Protein AF-A0A544ZQ26-F1 (afdb_monomer_lite)

Secondary structure (DSSP, 8-state):
---PPPPHHHHHHHHTS---TTS-EEEP--EEE-TTSPBPPTTS-GGGSPEETTEE--EEE--SS--EEESS-SSTT---------PPPHHHHHHHHTTSPPP-

Foldseek 3Di:
DDDDDDDVVLVQQAAPHPPDQPPDKDKDAFFWAALARHGDDPPDDLVPQDDDVNDRDIDTAGDPDIDIDGRHDPDNPDGDDDDPPDDDDPVVVVVSCVRGDDHD

Sequence (104 aa):
MPLTIPHPSWVAAATDGPLEPEAGPIVARFDLRDTTGESIRTAGRPADIPLLDGHRVVVLDSPSFRRTWNIGRTYPTMRPSVTLDRVLPEEEARMWSSRVTPAP

Structure (mmCIF, N/CA/C/O backbone):
data_AF-A0A544ZQ26-F1
#
_entry.id   AF-A0A544ZQ26-F1
#
loop_
_atom_site.group_PDB
_atom_site.id
_atom_site.type_symbol
_atom_site.label_atom_id
_atom_site.label_alt_id
_atom_site.label_comp_id
_atom_site.label_asym_id
_atom_site.label_entity_id
_atom_site.label_seq_id
_atom_site.pdbx_PDB_ins_code
_atom_site.Cartn_x
_atom_site.Cartn_y
_atom_site.Cartn_z
_atom_site.occupancy
_atom_site.B_iso_or_equiv
_atom_site.auth_seq_id
_atom_site.auth_comp_id
_atom_site.auth_asym_id
_atom_site.auth_atom_id
_atom_site.pdbx_PDB_model_num
ATOM 1 N N . MET A 1 1 ? 6.913 17.120 0.009 1.00 52.19 1 MET A N 1
ATOM 2 C CA . MET A 1 1 ? 7.190 17.322 -1.434 1.00 52.19 1 MET A CA 1
ATOM 3 C C . MET A 1 1 ? 5.877 17.236 -2.197 1.00 52.19 1 MET A C 1
ATOM 5 O O . MET A 1 1 ? 5.055 16.423 -1.788 1.00 52.19 1 MET A O 1
ATOM 9 N N . PRO A 1 2 ? 5.643 18.051 -3.240 1.00 59.31 2 PRO A N 1
ATOM 10 C CA . PRO A 1 2 ? 4.423 17.945 -4.037 1.00 59.31 2 PRO A CA 1
ATOM 11 C C . PRO A 1 2 ? 4.304 16.551 -4.674 1.00 59.31 2 PRO A C 1
ATOM 13 O O . PRO A 1 2 ? 5.307 15.938 -5.045 1.00 59.31 2 PRO A O 1
ATOM 16 N N . LEU A 1 3 ? 3.075 16.038 -4.774 1.00 63.34 3 LEU A N 1
ATOM 17 C CA . LEU A 1 3 ? 2.786 14.752 -5.408 1.00 63.34 3 LEU A CA 1
ATOM 18 C C . LEU A 1 3 ? 3.003 14.866 -6.925 1.00 63.34 3 LEU A C 1
ATOM 20 O O . LEU A 1 3 ? 2.114 15.274 -7.661 1.00 63.34 3 LEU A O 1
ATOM 24 N N . THR A 1 4 ? 4.184 14.486 -7.410 1.00 73.44 4 THR A N 1
ATOM 25 C CA . THR A 1 4 ? 4.443 14.380 -8.856 1.00 73.44 4 THR A CA 1
ATOM 26 C C . THR A 1 4 ? 3.762 13.131 -9.405 1.00 73.44 4 THR A C 1
ATOM 28 O O . THR A 1 4 ? 3.987 12.049 -8.874 1.00 73.44 4 THR A O 1
ATOM 31 N N . ILE A 1 5 ? 2.955 13.207 -10.453 1.00 80.56 5 ILE A N 1
ATOM 32 C CA . ILE A 1 5 ? 2.361 11.996 -11.045 1.00 80.56 5 ILE A CA 1
ATOM 33 C C . ILE A 1 5 ? 3.496 11.105 -11.599 1.00 80.56 5 ILE A C 1
ATOM 35 O O . ILE A 1 5 ? 4.398 11.636 -12.252 1.00 80.56 5 ILE A O 1
ATOM 39 N N . PRO A 1 6 ? 3.536 9.789 -11.299 1.00 79.88 6 PRO A N 1
ATOM 40 C CA . PRO A 1 6 ? 4.549 8.903 -11.869 1.00 79.88 6 PRO A CA 1
ATOM 41 C C . PRO A 1 6 ? 4.427 8.862 -13.395 1.00 79.88 6 PRO A C 1
ATOM 43 O O . PRO A 1 6 ? 3.324 8.899 -13.939 1.00 79.88 6 PRO A O 1
ATOM 46 N N . HIS A 1 7 ? 5.563 8.774 -14.088 1.00 85.56 7 HIS A N 1
ATOM 47 C CA . HIS A 1 7 ? 5.559 8.694 -15.545 1.00 85.56 7 HIS A CA 1
ATOM 48 C C . HIS A 1 7 ? 4.835 7.409 -16.002 1.00 85.56 7 HIS A C 1
ATOM 50 O O . HIS A 1 7 ? 5.101 6.346 -15.433 1.00 85.56 7 HIS A O 1
ATOM 56 N N . PRO A 1 8 ? 3.955 7.449 -17.022 1.00 88.06 8 PRO A N 1
ATOM 57 C CA . PRO A 1 8 ? 3.188 6.274 -17.452 1.00 88.06 8 PRO A CA 1
ATOM 58 C C . PRO A 1 8 ? 4.044 5.046 -17.797 1.00 88.06 8 PRO A C 1
ATOM 60 O O . PRO A 1 8 ? 3.637 3.919 -17.517 1.00 88.06 8 PRO A O 1
ATOM 63 N N . SER A 1 9 ? 5.256 5.244 -18.334 1.00 88.12 9 SER A N 1
ATOM 64 C CA . SER A 1 9 ? 6.171 4.130 -18.638 1.00 88.12 9 SER A CA 1
ATOM 65 C C . SER A 1 9 ? 6.615 3.354 -17.394 1.00 88.12 9 SER A C 1
ATOM 67 O O . SER A 1 9 ? 6.871 2.159 -17.483 1.00 88.12 9 SER A O 1
ATOM 69 N N . TRP A 1 10 ? 6.649 3.987 -16.216 1.00 88.00 10 TRP A N 1
ATOM 70 C CA . TRP A 1 10 ? 7.009 3.312 -14.967 1.00 88.00 10 TRP A CA 1
ATOM 71 C C . TRP A 1 10 ? 5.926 2.325 -14.539 1.00 88.00 10 TRP A C 1
ATOM 73 O O . TRP A 1 10 ? 6.234 1.233 -14.065 1.00 88.00 10 TRP A O 1
ATOM 83 N N . VAL A 1 11 ? 4.658 2.704 -14.737 1.00 87.12 11 VAL A N 1
ATOM 84 C CA . VAL A 1 11 ? 3.509 1.827 -14.487 1.00 87.12 11 VAL A CA 1
ATOM 85 C C . VAL A 1 11 ? 3.545 0.657 -15.465 1.00 87.12 11 VAL A C 1
ATOM 87 O O . VAL A 1 11 ? 3.500 -0.487 -15.026 1.00 87.12 11 VAL A O 1
ATOM 90 N N . ALA A 1 12 ? 3.729 0.935 -16.760 1.00 89.56 12 ALA A N 1
ATOM 91 C CA . ALA A 1 12 ? 3.823 -0.101 -17.785 1.00 89.56 12 ALA A CA 1
ATOM 92 C C . ALA A 1 12 ? 4.958 -1.101 -17.499 1.00 89.56 12 ALA A C 1
ATOM 94 O O . ALA A 1 12 ? 4.736 -2.308 -17.536 1.00 89.56 12 ALA A O 1
ATOM 95 N N . ALA A 1 13 ? 6.158 -0.630 -17.145 1.00 89.81 13 ALA A N 1
ATOM 96 C CA . ALA A 1 13 ? 7.284 -1.502 -16.809 1.00 89.81 13 ALA A CA 1
ATOM 97 C C . ALA A 1 13 ? 6.999 -2.398 -15.589 1.00 89.81 13 ALA A C 1
ATOM 99 O O . ALA A 1 13 ? 7.440 -3.554 -15.535 1.00 89.81 13 ALA A O 1
ATOM 100 N N . ALA A 1 14 ? 6.263 -1.875 -14.601 1.00 87.25 14 ALA A N 1
ATOM 101 C CA . ALA A 1 14 ? 5.873 -2.613 -13.404 1.00 87.25 14 ALA A CA 1
ATOM 102 C C . ALA A 1 14 ? 4.776 -3.661 -13.672 1.00 87.25 14 ALA A C 1
ATOM 104 O O . ALA A 1 14 ? 4.728 -4.656 -12.953 1.00 87.25 14 ALA A O 1
ATOM 105 N N . THR A 1 15 ? 3.934 -3.479 -14.696 1.00 88.44 15 THR A N 1
ATOM 106 C CA . THR A 1 15 ? 2.843 -4.402 -15.043 1.00 88.44 15 THR A CA 1
ATOM 107 C C . THR A 1 15 ? 3.255 -5.403 -16.125 1.00 88.44 15 THR A C 1
ATOM 109 O O . THR A 1 15 ? 3.629 -6.538 -15.830 1.00 88.44 15 THR A O 1
ATOM 112 N N . ASP A 1 16 ? 3.187 -5.001 -17.388 1.00 88.31 16 ASP A N 1
ATOM 113 C CA . ASP A 1 16 ? 3.221 -5.874 -18.563 1.00 88.31 16 ASP A CA 1
ATOM 114 C C . ASP A 1 16 ? 3.985 -5.297 -19.761 1.00 88.31 16 ASP A C 1
ATOM 116 O O . ASP A 1 16 ? 4.247 -6.018 -20.724 1.00 88.31 16 ASP A O 1
ATOM 120 N N . GLY A 1 17 ? 4.405 -4.039 -19.676 1.00 87.88 17 GLY A N 1
ATOM 121 C CA . GLY A 1 17 ? 5.262 -3.378 -20.646 1.00 87.88 17 GLY A CA 1
ATOM 122 C C . GLY A 1 17 ? 6.730 -3.828 -20.584 1.00 87.88 17 GLY A C 1
ATOM 123 O O . GLY A 1 17 ? 7.104 -4.693 -19.772 1.00 87.88 17 GLY A O 1
ATOM 124 N N . PRO A 1 18 ? 7.577 -3.255 -21.459 1.00 87.88 18 PRO A N 1
ATOM 125 C CA . PRO A 1 18 ? 9.017 -3.491 -21.445 1.00 87.88 18 PRO A CA 1
ATOM 126 C C . PRO A 1 18 ? 9.650 -3.000 -20.135 1.00 87.88 18 PRO A C 1
ATOM 128 O O . PRO A 1 18 ? 9.145 -2.085 -19.489 1.00 87.88 18 PRO A O 1
ATOM 131 N N . LEU A 1 19 ? 10.755 -3.631 -19.730 1.00 84.06 19 LEU A N 1
ATOM 132 C CA . LEU A 1 19 ? 11.549 -3.158 -18.595 1.00 84.06 19 LEU A CA 1
ATOM 133 C C . LEU A 1 19 ? 12.291 -1.871 -18.978 1.00 84.06 19 LEU A C 1
ATOM 135 O O . LEU A 1 19 ? 12.747 -1.734 -20.109 1.00 84.06 19 LEU A O 1
ATOM 139 N N . GLU A 1 20 ? 12.464 -0.977 -18.007 1.00 82.81 20 GLU A N 1
ATOM 140 C CA . GLU A 1 20 ? 13.078 0.347 -18.182 1.00 82.81 20 GLU A CA 1
ATOM 141 C C . GLU A 1 20 ? 14.318 0.481 -17.273 1.00 82.81 20 GLU A C 1
ATOM 143 O O . GLU A 1 20 ? 14.291 1.220 -16.285 1.00 82.81 20 GLU A O 1
ATOM 148 N N . PRO A 1 21 ? 15.409 -0.268 -17.532 1.00 73.50 21 PRO A N 1
ATOM 149 C CA . PRO A 1 21 ? 16.573 -0.299 -16.642 1.00 73.50 21 PRO A CA 1
ATOM 150 C C . PRO A 1 21 ? 17.310 1.048 -16.562 1.00 73.50 21 PRO A C 1
ATOM 152 O O . PRO A 1 21 ? 17.959 1.328 -15.556 1.00 73.50 21 PRO A O 1
ATOM 155 N N . GLU A 1 22 ? 17.191 1.894 -17.589 1.00 79.38 22 GLU A N 1
ATOM 156 C CA . GLU A 1 22 ? 17.853 3.204 -17.657 1.00 79.38 22 GLU A CA 1
ATOM 157 C C . GLU A 1 22 ? 17.022 4.349 -17.058 1.00 79.38 22 GLU A C 1
ATOM 159 O O . GLU A 1 22 ? 17.544 5.438 -16.831 1.00 79.38 22 GLU A O 1
ATOM 164 N N . ALA A 1 23 ? 15.746 4.116 -16.730 1.00 77.62 23 ALA A N 1
ATOM 165 C CA . ALA A 1 23 ? 14.850 5.154 -16.214 1.00 77.62 23 ALA A CA 1
ATOM 166 C C . ALA A 1 23 ? 15.142 5.568 -14.752 1.00 77.62 23 ALA A C 1
ATOM 168 O O . ALA A 1 23 ? 14.469 6.443 -14.201 1.00 77.62 23 ALA A O 1
ATOM 169 N N . GLY A 1 24 ? 16.167 4.973 -14.134 1.00 78.75 24 GLY A N 1
ATOM 170 C CA . GLY A 1 24 ? 16.616 5.285 -12.782 1.00 78.75 24 GLY A CA 1
ATOM 171 C C . GLY A 1 24 ? 15.727 4.691 -11.682 1.00 78.75 24 GLY A C 1
ATOM 172 O O . GLY A 1 24 ? 14.793 3.932 -11.946 1.00 78.75 24 GLY A O 1
ATOM 173 N N . PRO A 1 25 ? 16.031 4.979 -10.407 1.00 86.38 25 PRO A N 1
ATOM 174 C CA . PRO A 1 25 ? 15.266 4.432 -9.299 1.00 86.38 25 PRO A CA 1
ATOM 175 C C . PRO A 1 25 ? 13.965 5.208 -9.064 1.00 86.38 25 PRO A C 1
ATOM 177 O O . PRO A 1 25 ? 13.959 6.442 -9.050 1.00 86.38 25 PRO A O 1
ATOM 180 N N . ILE A 1 26 ? 12.885 4.496 -8.740 1.00 86.88 26 ILE A N 1
ATOM 181 C CA . ILE A 1 26 ? 11.719 5.126 -8.119 1.00 86.88 26 ILE A CA 1
ATOM 182 C C . ILE A 1 26 ? 11.924 5.295 -6.622 1.00 86.88 26 ILE A C 1
ATOM 184 O O . ILE A 1 26 ? 12.605 4.501 -5.977 1.00 86.88 26 ILE A O 1
ATOM 188 N N . VAL A 1 27 ? 11.318 6.346 -6.073 1.00 87.31 27 VAL A N 1
ATOM 189 C CA . VAL A 1 27 ? 11.361 6.679 -4.646 1.00 87.31 27 VAL A CA 1
ATOM 190 C C . VAL A 1 27 ? 10.033 6.296 -4.001 1.00 87.31 27 VAL A C 1
ATOM 192 O O . VAL A 1 27 ? 8.966 6.662 -4.502 1.00 87.31 27 VAL A O 1
ATOM 195 N N . ALA A 1 28 ? 10.099 5.598 -2.869 1.00 87.62 28 ALA A N 1
ATOM 196 C CA . ALA A 1 28 ? 8.933 5.294 -2.050 1.00 87.62 28 ALA A CA 1
ATOM 197 C C . ALA A 1 28 ? 8.293 6.579 -1.537 1.00 87.62 28 ALA A C 1
ATOM 199 O O . ALA A 1 28 ? 8.981 7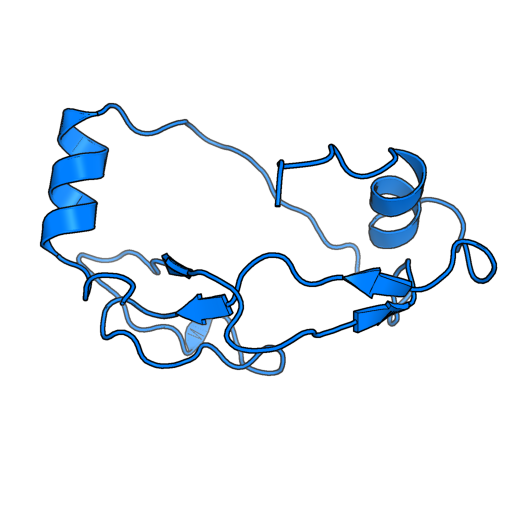.460 -1.021 1.00 87.62 28 ALA A O 1
ATOM 200 N N . ARG A 1 29 ? 6.970 6.663 -1.645 1.00 88.00 29 ARG A N 1
ATOM 201 C CA . ARG A 1 29 ? 6.221 7.846 -1.204 1.00 88.00 29 ARG A CA 1
ATOM 202 C C . ARG A 1 29 ? 5.504 7.662 0.112 1.00 88.00 29 ARG A C 1
ATOM 204 O O . ARG A 1 29 ? 5.169 8.661 0.729 1.00 88.00 29 ARG A O 1
ATOM 211 N N . PHE A 1 30 ? 5.287 6.412 0.500 1.00 90.00 30 PHE A N 1
ATOM 212 C CA . PHE A 1 30 ? 4.549 6.066 1.697 1.00 90.00 30 PHE A CA 1
ATOM 213 C C . PHE A 1 30 ? 5.271 4.965 2.465 1.00 90.00 30 PHE A C 1
ATOM 215 O O . PHE A 1 30 ? 5.859 4.050 1.867 1.00 90.00 30 PHE A O 1
ATOM 222 N N . ASP A 1 31 ? 5.203 5.063 3.785 1.00 91.19 31 ASP A N 1
ATOM 223 C CA . ASP A 1 31 ? 5.296 3.912 4.672 1.00 91.19 31 ASP A CA 1
ATOM 224 C C . ASP A 1 31 ? 3.928 3.222 4.689 1.00 91.19 31 ASP A C 1
ATOM 226 O O . ASP A 1 31 ? 2.888 3.878 4.655 1.00 91.19 31 ASP A O 1
ATOM 230 N N . LEU A 1 32 ? 3.928 1.890 4.691 1.00 92.44 32 LEU A N 1
ATOM 231 C CA . LEU A 1 32 ? 2.704 1.105 4.807 1.00 92.44 32 LEU A CA 1
ATOM 232 C C . LEU A 1 32 ? 2.591 0.638 6.252 1.00 92.44 32 LEU A C 1
ATOM 234 O O . LEU A 1 32 ? 3.485 -0.057 6.739 1.00 92.44 32 LEU A O 1
ATOM 238 N N . ARG A 1 33 ? 1.510 1.020 6.927 1.00 92.88 33 ARG A N 1
ATOM 239 C CA . ARG A 1 33 ? 1.233 0.627 8.311 1.00 92.88 33 ARG A CA 1
ATOM 240 C C . ARG A 1 33 ? -0.092 -0.102 8.418 1.00 92.88 33 ARG A C 1
ATOM 242 O O . ARG A 1 33 ? -0.989 0.115 7.602 1.00 92.88 33 ARG A O 1
ATOM 249 N N . ASP A 1 34 ? -0.204 -0.972 9.409 1.00 93.69 34 ASP A N 1
ATOM 250 C CA . ASP A 1 34 ? -1.495 -1.537 9.781 1.00 93.69 34 ASP A CA 1
ATOM 251 C C . ASP A 1 34 ? -2.291 -0.563 10.665 1.00 93.69 34 ASP A C 1
ATOM 253 O O . ASP A 1 34 ? -1.862 0.558 10.952 1.00 93.69 34 ASP A O 1
ATOM 257 N N . THR A 1 35 ? -3.475 -0.985 11.103 1.00 93.81 35 THR A N 1
ATOM 258 C CA . THR A 1 35 ? -4.382 -0.155 11.907 1.00 93.81 35 THR A CA 1
ATOM 259 C C . THR A 1 35 ? -3.843 0.176 13.296 1.00 93.81 35 THR A C 1
ATOM 261 O O . THR A 1 35 ? -4.363 1.085 13.935 1.00 93.81 35 THR A O 1
ATOM 264 N N . THR A 1 36 ? -2.820 -0.540 13.767 1.00 91.62 36 THR A N 1
ATOM 265 C CA . THR A 1 36 ? -2.157 -0.294 15.054 1.00 91.62 36 THR A CA 1
ATOM 266 C C . THR A 1 36 ? -0.972 0.666 14.925 1.00 91.62 36 THR A C 1
ATOM 268 O O . THR A 1 36 ? -0.504 1.193 15.933 1.00 91.62 36 THR A O 1
ATOM 271 N N . GLY A 1 37 ? -0.533 0.967 13.697 1.00 90.88 37 GLY A N 1
ATOM 272 C CA . GLY A 1 37 ? 0.640 1.796 13.411 1.00 90.88 37 GLY A CA 1
ATOM 273 C C . GLY A 1 37 ? 1.931 0.991 13.221 1.00 90.88 37 GLY A C 1
ATOM 274 O O . GLY A 1 37 ? 2.978 1.570 12.906 1.00 90.88 37 GLY A O 1
ATOM 275 N N . GLU A 1 38 ? 1.868 -0.333 13.359 1.00 91.75 38 GLU A N 1
ATOM 276 C CA . GLU A 1 38 ? 2.977 -1.245 13.081 1.00 91.75 38 GLU A CA 1
ATOM 277 C C . GLU A 1 38 ? 3.312 -1.264 11.584 1.00 91.75 38 GLU A C 1
ATOM 279 O O . GLU A 1 38 ? 2.454 -1.080 10.716 1.00 91.75 38 GLU A O 1
ATOM 284 N N . SER A 1 39 ? 4.593 -1.464 11.266 1.00 91.31 39 SER A N 1
ATOM 285 C CA . SER A 1 39 ? 5.079 -1.431 9.884 1.00 91.31 39 SER A CA 1
ATOM 286 C C . SER A 1 39 ? 4.714 -2.715 9.140 1.00 91.31 39 SER A C 1
ATOM 288 O O . SER A 1 39 ? 5.104 -3.818 9.534 1.00 91.31 39 SER A O 1
ATOM 290 N N . ILE A 1 40 ? 4.022 -2.579 8.008 1.00 92.50 40 ILE A N 1
ATOM 291 C CA . ILE A 1 40 ? 3.742 -3.704 7.118 1.00 92.50 40 ILE A CA 1
ATOM 292 C C . ILE A 1 40 ? 5.013 -4.018 6.331 1.00 92.50 40 ILE A C 1
ATOM 294 O O . ILE A 1 40 ? 5.493 -3.230 5.513 1.00 92.50 40 ILE A O 1
ATOM 298 N N . ARG A 1 41 ? 5.559 -5.217 6.546 1.00 85.81 41 ARG A N 1
ATOM 299 C CA . ARG A 1 41 ? 6.766 -5.669 5.845 1.00 85.81 41 ARG A CA 1
ATOM 300 C C . ARG A 1 41 ? 6.488 -5.855 4.352 1.00 85.81 41 ARG A C 1
ATOM 302 O O . ARG A 1 41 ? 5.627 -6.644 3.979 1.00 85.81 41 ARG A O 1
ATOM 309 N N . THR A 1 42 ? 7.306 -5.243 3.495 1.00 76.94 42 THR A N 1
ATOM 310 C CA . THR A 1 42 ? 7.211 -5.369 2.025 1.00 76.94 42 THR A CA 1
ATOM 311 C C . THR A 1 42 ? 7.348 -6.812 1.523 1.00 76.94 42 THR A C 1
ATOM 313 O O . THR A 1 42 ? 6.795 -7.157 0.487 1.00 76.94 42 THR A O 1
ATOM 316 N N . ALA A 1 43 ? 8.075 -7.663 2.257 1.00 76.88 43 ALA A N 1
ATOM 317 C CA . ALA A 1 43 ? 8.226 -9.093 1.964 1.00 76.88 43 ALA A CA 1
ATOM 318 C C . ALA A 1 43 ? 7.241 -9.992 2.749 1.00 76.88 43 ALA A C 1
ATOM 320 O O . ALA A 1 43 ? 7.412 -11.210 2.782 1.00 76.88 43 ALA A O 1
ATOM 321 N N . GLY A 1 44 ? 6.258 -9.405 3.437 1.00 82.00 44 GLY A N 1
ATOM 322 C CA . GLY A 1 44 ? 5.218 -10.128 4.171 1.00 82.00 44 GLY A CA 1
ATOM 323 C C . GLY A 1 44 ? 4.103 -10.650 3.264 1.00 82.00 44 GLY A C 1
ATOM 324 O O . GLY A 1 44 ? 4.059 -10.351 2.069 1.00 82.00 44 GLY A O 1
ATOM 325 N N . ARG A 1 45 ? 3.177 -11.435 3.826 1.00 88.56 45 ARG A N 1
ATOM 326 C CA . ARG A 1 45 ? 1.975 -11.873 3.104 1.00 88.56 45 ARG A CA 1
ATOM 327 C C . ARG A 1 45 ? 0.834 -10.904 3.409 1.00 88.56 45 ARG A C 1
ATOM 329 O O . ARG A 1 45 ? 0.648 -10.563 4.573 1.00 88.56 45 ARG A O 1
ATOM 336 N N . PR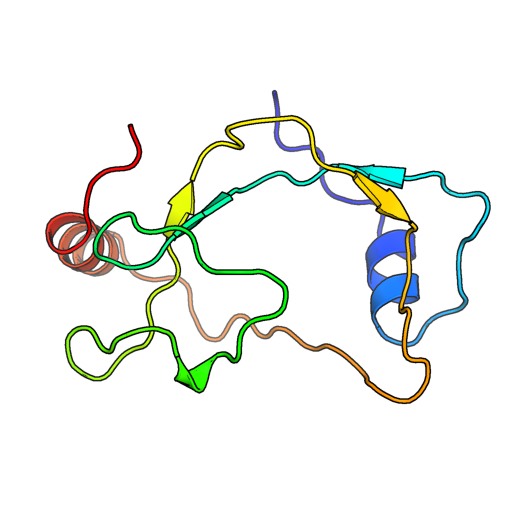O A 1 46 ? -0.011 -10.533 2.429 1.00 88.44 46 PRO A N 1
ATOM 337 C CA . PRO A 1 46 ? -1.206 -9.733 2.710 1.00 88.44 46 PRO A CA 1
ATOM 338 C C . PRO A 1 46 ? -2.100 -10.356 3.790 1.00 88.44 46 PRO A C 1
ATOM 340 O O . PRO A 1 46 ? -2.714 -9.642 4.574 1.00 88.44 46 PRO A O 1
ATOM 343 N N . ALA A 1 47 ? -2.130 -11.691 3.872 1.00 92.88 47 ALA A N 1
ATOM 344 C CA . ALA A 1 47 ? -2.874 -12.427 4.890 1.00 92.88 47 ALA A CA 1
ATOM 345 C C . ALA A 1 47 ? -2.443 -12.103 6.333 1.00 92.88 47 ALA A C 1
ATOM 347 O O . ALA A 1 47 ? -3.279 -12.231 7.226 1.00 92.88 47 ALA A O 1
ATOM 348 N N . ASP A 1 48 ? -1.199 -11.655 6.530 1.00 92.75 48 ASP A N 1
ATOM 349 C CA . ASP A 1 48 ? -0.615 -11.336 7.836 1.00 92.75 48 ASP A CA 1
ATOM 350 C C . ASP A 1 48 ? -1.100 -9.980 8.379 1.00 92.75 48 ASP A C 1
ATOM 352 O O . ASP A 1 48 ? -0.942 -9.712 9.565 1.00 92.75 48 ASP A O 1
ATOM 356 N N . ILE A 1 49 ? -1.701 -9.126 7.536 1.00 93.94 49 ILE A N 1
ATOM 357 C CA . ILE A 1 49 ? -2.300 -7.859 7.975 1.00 93.94 49 ILE A CA 1
ATOM 358 C C . ILE A 1 49 ? -3.550 -8.184 8.813 1.00 93.94 49 ILE A C 1
ATOM 360 O O . ILE A 1 49 ? -4.445 -8.872 8.294 1.00 93.94 49 ILE A O 1
ATOM 364 N N . PRO A 1 50 ? -3.639 -7.707 10.071 1.00 93.44 50 PRO A N 1
ATOM 365 C CA . PRO A 1 50 ? -4.800 -7.933 10.922 1.00 93.44 50 PRO A CA 1
ATOM 366 C C . PRO A 1 50 ? -6.097 -7.398 10.309 1.00 93.44 50 PRO A C 1
ATOM 368 O O . PRO A 1 50 ? -6.103 -6.437 9.538 1.00 93.44 50 PRO A O 1
ATOM 371 N N . LEU A 1 51 ? -7.212 -8.034 10.667 1.00 95.44 51 LEU A N 1
ATOM 372 C CA . LEU A 1 51 ? -8.535 -7.565 10.274 1.00 95.44 51 LEU A CA 1
ATOM 373 C C . LEU A 1 51 ? -9.025 -6.489 11.246 1.00 95.44 51 LEU A C 1
ATOM 375 O O . LEU A 1 51 ? -9.027 -6.705 12.455 1.00 95.44 51 LEU A O 1
ATOM 379 N N . LEU A 1 52 ? -9.527 -5.388 10.697 1.00 94.56 52 LEU A N 1
ATOM 380 C CA . LEU A 1 52 ? -10.359 -4.406 11.381 1.00 94.56 52 LEU A CA 1
ATOM 381 C C . LEU A 1 52 ? -11.759 -4.490 10.776 1.00 94.56 52 LEU A C 1
ATOM 383 O O . LEU A 1 52 ? -11.932 -4.262 9.579 1.00 94.56 52 LEU A O 1
ATOM 387 N N . ASP A 1 53 ? -12.745 -4.883 11.581 1.00 92.56 53 ASP A N 1
ATOM 388 C CA . ASP A 1 53 ? -14.141 -5.042 11.149 1.00 92.56 53 ASP A CA 1
ATOM 389 C C . ASP A 1 53 ? -14.286 -5.871 9.858 1.00 92.56 53 ASP A C 1
ATOM 391 O O . ASP A 1 53 ? -14.996 -5.511 8.919 1.00 92.56 53 ASP A O 1
ATOM 395 N N . GLY A 1 54 ? -13.543 -6.980 9.782 1.00 95.12 54 GLY A N 1
ATOM 396 C CA . GLY A 1 54 ? -13.548 -7.890 8.633 1.00 95.12 54 GLY A CA 1
ATOM 397 C C . GLY A 1 54 ? -12.728 -7.428 7.422 1.00 95.12 54 GLY A C 1
ATOM 398 O O . GLY A 1 54 ? -12.679 -8.150 6.428 1.00 95.12 54 GLY A O 1
ATOM 399 N N . HIS A 1 55 ? -12.040 -6.286 7.501 1.00 94.44 55 HIS A N 1
ATOM 400 C CA . HIS A 1 55 ? -11.252 -5.719 6.404 1.00 94.44 55 HIS A CA 1
ATOM 401 C C . HIS A 1 55 ? -9.761 -5.656 6.744 1.00 94.44 55 HIS A C 1
ATOM 403 O O . HIS A 1 55 ? -9.381 -5.378 7.878 1.00 94.44 55 HIS A O 1
ATOM 409 N N . ARG A 1 56 ? -8.895 -5.875 5.747 1.00 95.00 56 ARG A N 1
ATOM 410 C CA . ARG A 1 56 ? -7.462 -5.562 5.860 1.00 95.00 56 ARG A CA 1
ATOM 411 C C . ARG A 1 56 ? -7.259 -4.121 5.435 1.00 95.00 56 ARG A C 1
ATOM 413 O O . ARG A 1 56 ? -7.476 -3.794 4.271 1.00 95.00 56 ARG A O 1
ATOM 420 N N . VAL A 1 57 ? -6.859 -3.281 6.376 1.00 94.25 57 VAL A N 1
ATOM 421 C CA . VAL A 1 57 ? -6.683 -1.847 6.147 1.00 94.25 57 VAL A CA 1
ATOM 422 C C . VAL A 1 57 ? -5.194 -1.534 6.105 1.00 94.25 57 VAL A C 1
ATOM 424 O O . VAL A 1 57 ? -4.444 -1.924 6.997 1.00 94.25 57 VAL A O 1
ATOM 427 N N . VAL A 1 58 ? -4.776 -0.833 5.051 1.00 93.69 58 VAL A N 1
ATOM 428 C CA . VAL A 1 58 ? -3.410 -0.329 4.885 1.00 93.69 58 VAL A CA 1
ATOM 429 C C . VAL A 1 58 ? -3.448 1.183 5.032 1.00 93.69 58 VAL A C 1
ATOM 431 O O . VAL A 1 58 ? -4.114 1.868 4.256 1.00 93.69 58 VAL A O 1
ATOM 434 N N . VAL A 1 59 ? -2.724 1.700 6.018 1.00 93.19 59 VAL A N 1
ATOM 435 C CA . VAL A 1 59 ? -2.546 3.135 6.230 1.00 93.19 59 VAL A CA 1
ATOM 436 C C . VAL A 1 59 ? -1.318 3.591 5.446 1.00 93.19 59 VAL A C 1
ATOM 438 O O . VAL A 1 59 ? -0.235 3.016 5.578 1.00 93.19 59 VAL A O 1
ATOM 441 N N . LEU A 1 60 ? -1.500 4.613 4.608 1.00 92.19 60 LEU A N 1
ATOM 442 C CA . LEU A 1 60 ? -0.421 5.268 3.873 1.00 92.19 60 LEU A CA 1
ATOM 443 C C . LEU A 1 60 ? 0.124 6.417 4.722 1.00 92.19 60 LEU A C 1
ATOM 445 O O . LEU A 1 60 ? -0.524 7.454 4.845 1.00 92.19 60 LEU A O 1
ATOM 449 N N . ASP A 1 61 ? 1.302 6.220 5.300 1.00 90.50 61 ASP A N 1
ATOM 450 C CA . ASP A 1 61 ? 1.962 7.198 6.164 1.00 90.50 61 ASP A CA 1
ATOM 451 C C . ASP A 1 61 ? 3.123 7.892 5.435 1.00 90.50 61 ASP A C 1
ATOM 453 O O . ASP A 1 61 ? 3.626 7.410 4.414 1.00 90.50 61 ASP A O 1
ATOM 457 N N . SER A 1 62 ? 3.560 9.037 5.952 1.00 88.56 62 SER A N 1
ATOM 458 C CA . SER A 1 62 ? 4.754 9.734 5.493 1.00 88.56 62 SER A CA 1
ATOM 459 C C . SER A 1 62 ? 5.978 8.809 5.545 1.00 88.56 62 SER A C 1
ATOM 461 O O . SER A 1 62 ? 6.137 8.026 6.482 1.00 88.56 62 SER A O 1
ATOM 463 N N . PRO A 1 63 ? 6.879 8.881 4.550 1.00 88.19 63 PRO A N 1
ATOM 464 C CA . PRO A 1 63 ? 8.039 8.011 4.515 1.00 88.19 63 PRO A CA 1
ATOM 465 C C . PRO A 1 63 ? 9.019 8.399 5.628 1.00 88.19 63 PRO A C 1
ATOM 467 O O . PRO A 1 63 ? 9.569 9.500 5.611 1.00 88.19 63 PRO A O 1
ATOM 470 N N . SER A 1 64 ? 9.285 7.483 6.561 1.00 87.69 64 SER A N 1
ATOM 471 C CA . SER A 1 64 ? 10.246 7.698 7.658 1.00 87.69 64 SER A CA 1
ATOM 472 C C . SER A 1 64 ? 11.693 7.852 7.178 1.00 87.69 64 SER A C 1
ATOM 474 O O . SER A 1 64 ? 12.516 8.481 7.840 1.00 87.69 64 SER A O 1
ATOM 476 N N . PHE A 1 65 ? 12.014 7.300 6.006 1.00 87.44 65 PHE A N 1
ATOM 477 C CA . PHE A 1 65 ? 13.302 7.466 5.342 1.00 87.44 65 PHE A CA 1
ATOM 478 C C . PHE A 1 65 ? 13.176 7.309 3.826 1.00 87.44 65 PHE A C 1
ATOM 480 O O . PHE A 1 65 ? 12.230 6.716 3.301 1.00 87.44 65 PHE A O 1
ATOM 487 N N . ARG A 1 66 ? 14.174 7.819 3.097 1.00 89.38 66 ARG A N 1
ATOM 488 C CA . ARG A 1 66 ? 14.224 7.705 1.638 1.00 89.38 66 ARG A CA 1
ATOM 489 C C . ARG A 1 66 ? 14.515 6.259 1.233 1.00 89.38 66 ARG A C 1
ATOM 491 O O . ARG A 1 66 ? 15.637 5.784 1.383 1.00 89.38 66 ARG A O 1
ATOM 498 N N . ARG A 1 67 ? 13.514 5.587 0.665 1.00 89.88 67 ARG A N 1
ATOM 499 C CA . ARG A 1 67 ? 13.643 4.258 0.048 1.00 89.88 67 ARG A CA 1
ATOM 500 C C . ARG A 1 67 ? 13.566 4.353 -1.465 1.00 89.88 67 ARG A C 1
ATOM 502 O O . ARG A 1 67 ? 12.780 5.140 -1.989 1.00 89.88 67 ARG A O 1
ATOM 509 N N . THR A 1 68 ? 14.346 3.527 -2.153 1.00 89.31 68 THR A N 1
ATOM 510 C CA . THR A 1 68 ? 14.372 3.473 -3.616 1.00 89.31 68 THR A CA 1
ATOM 511 C C . THR A 1 68 ? 14.450 2.049 -4.141 1.00 89.31 68 THR A C 1
ATOM 513 O O . THR A 1 68 ? 15.052 1.197 -3.493 1.00 89.31 68 THR A O 1
ATOM 516 N N . TRP A 1 69 ? 13.907 1.805 -5.332 1.00 87.19 69 TRP A N 1
ATOM 517 C CA . TRP A 1 69 ? 14.088 0.552 -6.071 1.00 87.19 69 TRP A CA 1
ATOM 518 C C . TRP A 1 69 ? 14.086 0.792 -7.581 1.00 87.19 69 TRP A C 1
ATOM 520 O O . TRP A 1 69 ? 13.647 1.842 -8.051 1.00 87.19 69 TRP A O 1
ATOM 530 N N . AS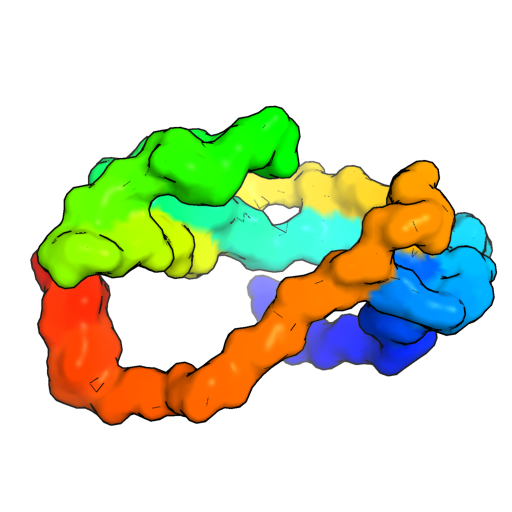N A 1 70 ? 14.602 -0.179 -8.335 1.00 87.00 70 ASN A N 1
ATOM 531 C CA . ASN A 1 70 ? 14.620 -0.128 -9.795 1.00 87.00 70 ASN A CA 1
ATOM 532 C C . ASN A 1 70 ? 13.193 -0.171 -10.354 1.00 87.00 70 ASN A C 1
ATOM 534 O O . ASN A 1 70 ? 12.330 -0.866 -9.815 1.00 87.00 70 ASN A O 1
ATOM 538 N N . ILE A 1 71 ? 12.958 0.558 -11.444 1.00 87.62 71 ILE A N 1
ATOM 539 C CA . ILE A 1 71 ? 11.694 0.501 -12.180 1.00 87.62 71 ILE A CA 1
ATOM 540 C C . ILE A 1 71 ? 11.510 -0.890 -12.790 1.00 87.62 71 ILE A C 1
ATOM 542 O O . ILE A 1 71 ? 12.445 -1.491 -13.319 1.00 87.62 71 ILE A O 1
ATOM 546 N N . GLY A 1 72 ? 10.271 -1.372 -12.757 1.00 86.25 72 GLY A N 1
ATOM 547 C CA . GLY A 1 72 ? 9.869 -2.612 -13.401 1.00 86.25 72 GLY A CA 1
ATOM 548 C C . GLY A 1 72 ? 9.642 -3.769 -12.435 1.00 86.25 72 GLY A C 1
ATOM 549 O O . GLY A 1 72 ? 9.645 -3.614 -11.214 1.00 86.25 72 GLY A O 1
ATOM 550 N N . ARG A 1 73 ? 9.387 -4.944 -13.011 1.00 84.62 73 ARG A N 1
ATOM 551 C CA . ARG A 1 73 ? 9.093 -6.177 -12.272 1.00 84.62 73 ARG A CA 1
ATOM 552 C C . ARG A 1 73 ? 10.339 -7.040 -12.102 1.00 84.62 73 ARG A C 1
ATOM 554 O O . ARG A 1 73 ? 11.020 -7.355 -13.073 1.00 84.62 73 ARG A O 1
ATOM 561 N N . THR A 1 74 ? 10.579 -7.499 -10.876 1.00 80.19 74 THR A N 1
ATOM 562 C CA . THR A 1 74 ? 11.626 -8.493 -10.585 1.00 80.19 74 THR A CA 1
ATOM 563 C C . THR A 1 74 ? 11.243 -9.887 -11.084 1.00 80.19 74 THR A C 1
ATOM 565 O O . THR A 1 74 ? 12.108 -10.658 -11.484 1.00 80.19 74 THR A O 1
ATOM 568 N N . TYR A 1 75 ? 9.946 -10.213 -11.078 1.00 84.31 75 TYR A N 1
ATOM 569 C CA . TYR A 1 75 ? 9.418 -11.526 -11.451 1.00 84.31 75 TYR A CA 1
ATOM 570 C C . TYR A 1 75 ? 8.589 -11.406 -12.737 1.00 84.31 75 TYR A C 1
ATOM 572 O O . TYR A 1 75 ? 7.427 -11.007 -12.667 1.00 84.31 75 TYR A O 1
ATOM 580 N N . PRO A 1 76 ? 9.143 -11.741 -13.920 1.00 78.31 76 PRO A N 1
ATOM 581 C CA . PRO A 1 76 ? 8.499 -11.461 -15.207 1.00 78.31 76 PRO A CA 1
ATOM 582 C C . PRO A 1 76 ? 7.134 -12.127 -15.404 1.00 78.31 76 PRO A C 1
ATOM 584 O O . PRO A 1 76 ? 6.329 -11.637 -16.194 1.00 78.31 76 PRO A O 1
ATOM 587 N N . THR A 1 77 ? 6.890 -13.237 -14.704 1.00 83.88 77 THR A N 1
ATOM 588 C CA . THR A 1 77 ? 5.659 -14.036 -14.777 1.00 83.88 77 THR A CA 1
ATOM 589 C C . THR A 1 77 ? 4.589 -13.598 -13.779 1.00 83.88 77 THR A C 1
ATOM 591 O O . THR A 1 77 ? 3.434 -13.991 -13.925 1.00 83.88 77 THR A O 1
ATOM 594 N N . MET A 1 78 ? 4.938 -12.777 -12.785 1.00 83.38 78 MET A N 1
ATOM 595 C CA . MET A 1 78 ? 3.992 -12.253 -11.805 1.00 83.38 78 MET A CA 1
ATOM 596 C C . MET A 1 78 ? 3.528 -10.872 -12.260 1.00 83.38 78 MET A C 1
ATOM 598 O O . MET A 1 78 ?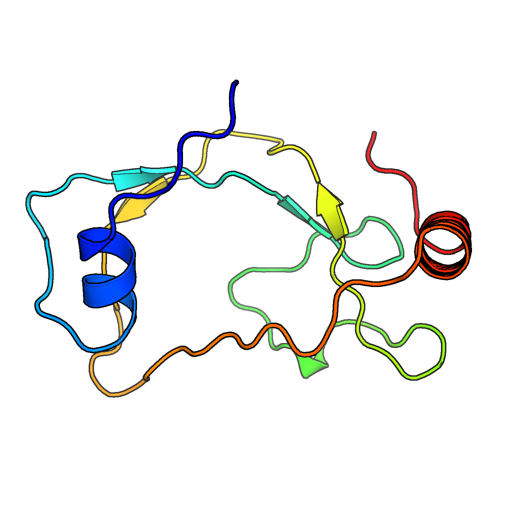 4.299 -9.917 -12.242 1.00 83.38 78 MET A O 1
ATOM 602 N N . ARG A 1 79 ? 2.266 -10.773 -12.686 1.00 84.12 79 ARG A N 1
ATOM 603 C CA . ARG A 1 79 ? 1.659 -9.511 -13.124 1.00 84.12 79 ARG A CA 1
ATOM 604 C C . ARG A 1 79 ? 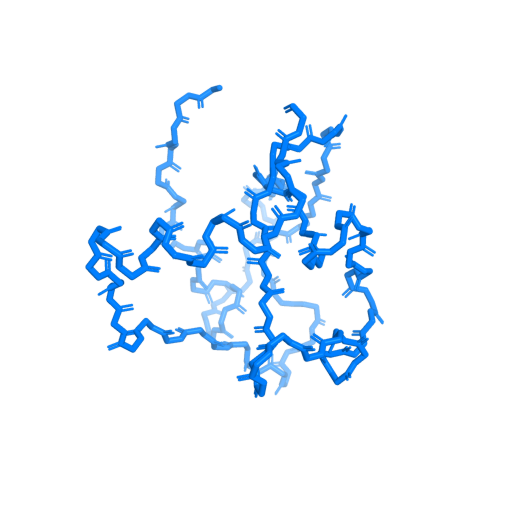0.975 -8.840 -11.931 1.00 84.12 79 ARG A C 1
ATOM 606 O O . ARG A 1 79 ? -0.054 -9.352 -11.490 1.00 84.12 79 ARG A O 1
ATOM 613 N N . PRO A 1 80 ? 1.521 -7.746 -11.376 1.00 85.69 80 PRO A N 1
ATOM 614 C CA . PRO A 1 80 ? 0.832 -7.013 -10.326 1.00 85.69 80 PRO A CA 1
ATOM 615 C C . PRO A 1 80 ? -0.361 -6.255 -10.915 1.00 85.69 80 PRO A C 1
ATOM 617 O O . PRO A 1 80 ? -0.302 -5.746 -12.035 1.00 85.69 80 PRO A O 1
ATOM 620 N N . SER A 1 81 ? -1.429 -6.139 -10.136 1.00 86.31 81 SER A N 1
ATOM 621 C CA . SER A 1 81 ? -2.589 -5.318 -10.471 1.00 86.31 81 SER A CA 1
ATOM 622 C C . SER A 1 81 ? -3.122 -4.638 -9.219 1.00 86.31 81 SER A C 1
ATOM 624 O O . SER A 1 81 ? -3.128 -5.232 -8.142 1.00 86.31 81 SER A O 1
ATOM 626 N N . VAL A 1 82 ? -3.612 -3.413 -9.379 1.00 86.88 82 VAL A N 1
ATOM 627 C CA . VAL A 1 82 ? -4.390 -2.701 -8.367 1.00 86.88 82 VAL A CA 1
ATOM 628 C C . VAL A 1 82 ? -5.611 -2.125 -9.069 1.00 86.88 82 VAL A C 1
ATOM 630 O O . VAL A 1 82 ? -5.485 -1.532 -10.141 1.00 86.88 82 VAL A O 1
ATOM 633 N N . THR A 1 83 ? -6.786 -2.323 -8.485 1.00 91.25 83 THR A N 1
ATOM 634 C CA . THR A 1 83 ? -8.039 -1.736 -8.958 1.00 91.25 83 THR A CA 1
ATOM 635 C C . THR A 1 83 ? -8.541 -0.756 -7.912 1.00 91.25 83 THR A C 1
ATOM 637 O O . THR A 1 83 ? -8.403 -0.981 -6.711 1.00 91.25 83 THR A O 1
ATOM 640 N N . LEU A 1 84 ? -9.084 0.369 -8.372 1.00 93.88 84 LEU A N 1
ATOM 641 C CA . LEU A 1 84 ? -9.818 1.286 -7.514 1.00 93.88 84 LEU A CA 1
ATOM 642 C C . LEU A 1 84 ? -11.299 0.954 -7.653 1.00 93.88 84 LEU A C 1
ATOM 644 O O . LEU A 1 84 ? -11.916 1.320 -8.651 1.00 93.88 84 LEU A O 1
ATOM 648 N N . ASP A 1 85 ? -11.852 0.270 -6.657 1.00 95.75 85 ASP A N 1
ATOM 649 C CA . ASP A 1 85 ? -13.255 -0.148 -6.702 1.00 95.75 85 ASP A CA 1
ATOM 650 C C . ASP A 1 85 ? -14.193 1.029 -6.402 1.00 95.75 85 ASP A C 1
ATOM 652 O O . ASP A 1 85 ? -15.191 1.236 -7.089 1.00 95.75 85 ASP A O 1
ATOM 656 N N . ARG A 1 86 ? -13.858 1.838 -5.387 1.00 96.00 86 ARG A N 1
ATOM 657 C CA . ARG A 1 86 ? -14.547 3.098 -5.083 1.00 96.00 86 ARG A CA 1
ATOM 658 C C . ARG A 1 86 ? -13.682 4.040 -4.258 1.00 96.00 86 ARG A C 1
ATOM 660 O O . ARG A 1 86 ? -12.801 3.610 -3.519 1.00 96.00 86 ARG A O 1
ATOM 667 N N . VAL A 1 87 ? -14.016 5.324 -4.317 1.00 96.94 87 VAL A N 1
ATOM 668 C CA . VAL A 1 87 ? -13.548 6.321 -3.347 1.00 96.94 87 VAL A CA 1
ATOM 669 C C . VAL A 1 87 ? -14.547 6.369 -2.189 1.00 96.94 87 VAL A C 1
ATOM 671 O O . VAL A 1 87 ? -15.758 6.407 -2.418 1.00 96.94 87 VAL A O 1
ATOM 674 N N . LEU A 1 88 ? -14.055 6.329 -0.949 1.00 96.00 88 LEU A N 1
ATOM 675 C CA . LEU A 1 88 ? -14.912 6.417 0.235 1.00 96.00 88 LEU A CA 1
ATOM 676 C C . LEU A 1 88 ? -15.503 7.834 0.369 1.00 96.00 88 LEU A C 1
ATOM 678 O O . LEU A 1 88 ? -14.758 8.805 0.217 1.00 96.00 88 LEU A O 1
ATOM 682 N N . PRO A 1 89 ? -16.803 7.978 0.693 1.00 97.06 89 PRO A N 1
ATOM 683 C CA . PRO A 1 89 ? -17.365 9.254 1.125 1.00 97.06 89 PRO A CA 1
ATOM 684 C C . PRO A 1 89 ? -16.665 9.769 2.385 1.00 97.06 89 PRO A C 1
ATOM 686 O O . PRO A 1 89 ? -16.169 8.983 3.191 1.00 97.06 89 PRO A O 1
ATOM 689 N N . GLU A 1 90 ? -16.673 11.085 2.587 1.00 96.12 90 GLU A N 1
ATOM 690 C CA . GLU A 1 90 ? -15.957 11.728 3.695 1.00 96.12 90 GLU A CA 1
ATOM 691 C C . GLU A 1 90 ? -16.346 11.173 5.072 1.00 96.12 90 GLU A C 1
ATOM 693 O O . GLU A 1 90 ? -15.476 10.913 5.898 1.00 96.12 90 GLU A O 1
ATOM 698 N N . GLU A 1 91 ? -17.638 10.961 5.322 1.00 96.94 91 GLU A N 1
ATOM 699 C CA . GLU A 1 91 ? -18.129 10.422 6.594 1.00 96.94 91 GLU A CA 1
ATOM 700 C C . GLU A 1 91 ? -17.581 9.018 6.871 1.00 96.94 91 GLU A C 1
ATOM 702 O O . GLU A 1 91 ? -17.091 8.736 7.965 1.00 96.94 91 GLU A O 1
ATOM 707 N N . GLU A 1 92 ? -17.595 8.152 5.857 1.00 95.25 92 GLU A N 1
ATOM 708 C CA . GLU A 1 92 ? -17.072 6.797 5.981 1.00 95.25 92 GLU A CA 1
ATOM 709 C C . GLU A 1 92 ? -15.550 6.805 6.149 1.00 95.25 92 GLU A C 1
ATOM 711 O O . GLU A 1 92 ? -15.013 6.092 6.995 1.00 95.25 92 GLU A O 1
ATOM 716 N N . ALA A 1 93 ? -14.850 7.654 5.393 1.00 93.88 93 ALA A N 1
ATOM 717 C CA . ALA A 1 93 ? -13.414 7.835 5.533 1.00 93.88 93 ALA A CA 1
ATOM 718 C C . ALA A 1 93 ? -13.048 8.310 6.947 1.00 93.88 93 ALA A C 1
ATOM 720 O O . ALA A 1 93 ? -12.163 7.729 7.566 1.00 93.88 93 ALA A O 1
ATOM 721 N N . ARG A 1 94 ? -13.767 9.298 7.502 1.00 93.81 94 ARG A N 1
ATOM 722 C CA . ARG A 1 94 ? -13.580 9.766 8.887 1.00 93.81 94 ARG A CA 1
ATOM 723 C C . ARG A 1 94 ? -13.835 8.655 9.901 1.00 93.81 94 ARG A C 1
ATOM 725 O O . ARG A 1 94 ? -13.078 8.530 10.862 1.00 93.81 94 ARG A O 1
ATOM 732 N N . MET A 1 95 ? -14.868 7.842 9.683 1.00 94.44 95 MET A N 1
ATOM 733 C CA . MET A 1 95 ? -15.157 6.685 10.527 1.00 94.44 95 MET A CA 1
ATOM 734 C C . MET A 1 95 ? -13.972 5.710 10.543 1.00 94.44 95 MET A C 1
ATOM 736 O O . MET A 1 95 ? -13.493 5.374 11.626 1.00 94.44 95 MET A O 1
ATOM 740 N N . TRP A 1 96 ? -13.431 5.337 9.381 1.00 93.81 96 TRP A N 1
ATOM 741 C CA . TRP A 1 96 ? -12.234 4.494 9.304 1.00 93.81 96 TRP A CA 1
ATOM 742 C C . TRP A 1 96 ? -11.009 5.160 9.936 1.00 93.81 96 TRP A C 1
ATOM 744 O O . TRP A 1 96 ? -10.311 4.526 10.724 1.00 93.81 96 TRP A O 1
ATOM 754 N N . SER A 1 97 ? -10.775 6.446 9.665 1.00 91.31 97 SER A N 1
ATOM 755 C CA . SER A 1 97 ? -9.659 7.201 10.244 1.00 91.31 97 SER A CA 1
ATOM 756 C C . SER A 1 97 ? -9.722 7.273 11.771 1.00 91.31 97 SER A C 1
ATOM 758 O O . SER A 1 97 ? -8.681 7.280 12.414 1.00 91.31 97 SER A O 1
ATOM 760 N N . SER A 1 98 ? -10.918 7.279 12.372 1.00 93.25 98 SER A N 1
ATOM 761 C CA . SER A 1 98 ? -11.074 7.275 13.835 1.00 93.25 9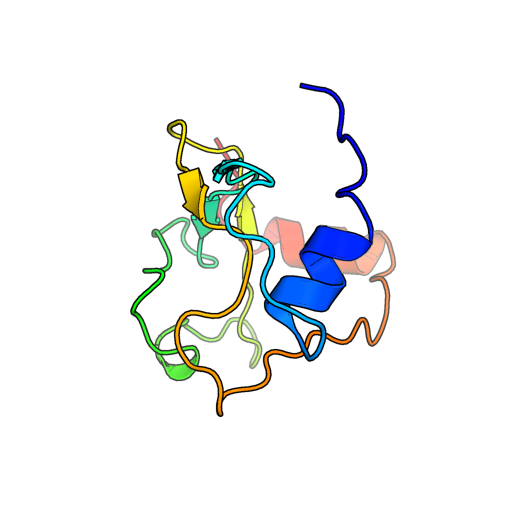8 SER A CA 1
ATOM 762 C C . SER A 1 98 ? -10.692 5.945 14.503 1.00 93.25 98 SER A C 1
ATOM 764 O O . SER A 1 98 ? -10.515 5.901 15.719 1.00 93.25 98 SER A O 1
ATOM 766 N N . ARG A 1 99 ? -10.574 4.864 13.720 1.00 92.75 99 ARG A N 1
ATOM 767 C CA . ARG A 1 99 ? -10.294 3.495 14.189 1.00 92.75 99 ARG A CA 1
ATOM 768 C C . ARG A 1 99 ? -8.856 3.045 13.951 1.00 92.75 99 ARG A C 1
ATOM 770 O O . ARG A 1 99 ? -8.507 1.931 14.332 1.00 92.75 99 ARG A O 1
ATOM 777 N N . VAL A 1 100 ? -8.040 3.870 13.303 1.00 91.88 100 VAL A N 1
ATOM 778 C CA . VAL A 1 100 ? -6.626 3.576 13.053 1.00 91.88 100 VAL A CA 1
ATOM 779 C C . VAL A 1 100 ? -5.751 4.489 13.896 1.00 91.88 100 VAL A C 1
ATOM 781 O O . VAL A 1 100 ? -6.113 5.637 14.156 1.00 91.88 100 VAL A O 1
ATOM 784 N N . THR A 1 101 ? -4.591 3.989 14.317 1.00 85.94 101 THR A N 1
ATOM 785 C CA . THR A 1 101 ? -3.573 4.837 14.940 1.00 85.94 101 THR A CA 1
ATOM 786 C C . THR A 1 101 ? -3.234 5.987 13.986 1.00 85.94 101 THR A C 1
ATOM 788 O O . THR A 1 101 ? -2.947 5.727 12.811 1.00 85.94 101 THR A O 1
ATOM 791 N N . PRO A 1 102 ? -3.268 7.251 14.448 1.00 69.75 102 PRO A N 1
ATOM 792 C CA . PRO A 1 102 ? -2.887 8.379 13.618 1.00 69.75 102 PRO A CA 1
ATOM 793 C C . PRO A 1 102 ? -1.461 8.212 13.095 1.00 69.75 102 PRO A C 1
ATOM 795 O O . PRO A 1 102 ? -0.563 7.803 13.834 1.00 69.75 102 PRO A O 1
ATOM 798 N N . ALA A 1 103 ? -1.259 8.566 11.829 1.00 60.72 103 ALA A N 1
ATOM 799 C CA . ALA A 1 103 ? 0.071 8.877 11.331 1.00 60.72 103 ALA A CA 1
ATOM 800 C C . ALA A 1 103 ? 0.689 9.986 12.218 1.00 60.72 103 ALA A C 1
ATOM 802 O O . ALA A 1 103 ? -0.028 10.944 12.532 1.00 60.72 103 ALA A O 1
ATOM 803 N N . PRO A 1 104 ? 1.946 9.839 12.674 1.00 58.03 104 PRO A N 1
ATOM 804 C CA . PRO A 1 104 ? 2.625 10.836 13.501 1.00 58.03 104 PRO A CA 1
ATOM 805 C C . PRO A 1 104 ? 2.861 12.176 12.788 1.00 58.03 104 PRO A C 1
ATOM 807 O O . PRO A 1 104 ? 2.952 12.203 11.538 1.00 58.03 104 PRO A O 1
#

Radius of gyration: 15.79 Å; chains: 1; bounding box: 36×32×36 Å

pLDDT: mean 87.24, std 8.52, range [52.19, 97.06]